Protein AF-0000000067926510 (afdb_homodimer)

pLDDT: mean 96.0, std 5.68, range [56.75, 98.94]

Organism: Mesorhizobium plurifarium (NCBI:txid69974)

Solvent-accessible surface area (backbone atoms only — not comparable to full-atom values): 8383 Å² total; per-residue (Å²): 130,96,51,60,61,85,77,73,41,58,73,35,24,32,28,34,57,55,59,90,86,40,90,57,39,64,45,55,38,34,30,64,30,74,46,94,76,20,38,30,34,39,32,76,37,73,93,73,70,43,80,43,65,46,64,40,43,32,66,56,53,60,74,42,46,94,29,55,42,80,46,85,118,1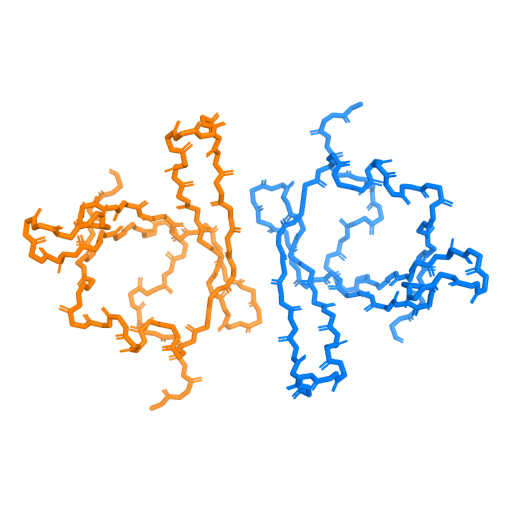30,97,52,59,61,87,76,73,42,60,74,36,22,33,27,33,57,54,59,91,87,40,89,56,40,63,46,54,38,33,30,65,31,74,44,94,74,19,39,31,34,37,32,75,37,71,94,74,70,43,80,42,64,46,61,41,45,32,66,55,55,60,73,42,45,92,28,56,41,79,46,83,119

Structure (mmCIF, N/CA/C/O backbone):
data_AF-0000000067926510-model_v1
#
loop_
_entity.id
_entity.type
_entity.pdbx_description
1 polymer 'Uncharacterized protein'
#
loop_
_atom_site.group_PDB
_atom_site.id
_atom_site.type_symbol
_atom_site.label_atom_id
_atom_site.label_alt_id
_atom_site.label_comp_id
_atom_site.label_asym_id
_atom_site.label_entity_id
_atom_site.label_seq_id
_atom_site.pdbx_PDB_ins_code
_atom_site.Cartn_x
_atom_site.Cartn_y
_atom_site.Cartn_z
_atom_site.occupancy
_atom_site.B_iso_or_equiv
_atom_site.auth_seq_id
_atom_site.auth_comp_id
_atom_site.auth_asym_id
_atom_site.auth_atom_id
_atom_site.pdbx_PDB_model_num
ATOM 1 N N . MET A 1 1 ? 20.016 9.93 5.926 1 56.75 1 MET A N 1
ATOM 2 C CA . MET A 1 1 ? 19.781 8.562 6.383 1 56.75 1 MET A CA 1
ATOM 3 C C . MET A 1 1 ? 18.609 7.93 5.648 1 56.75 1 MET A C 1
ATOM 5 O O . MET A 1 1 ? 17.656 8.617 5.281 1 56.75 1 MET A O 1
ATOM 9 N N . ARG A 1 2 ? 18.672 6.695 5.133 1 88.56 2 ARG A N 1
ATOM 10 C CA . ARG A 1 2 ? 17.734 5.93 4.328 1 88.56 2 ARG A CA 1
ATOM 11 C C . ARG A 1 2 ? 16.766 5.145 5.211 1 88.56 2 ARG A C 1
ATOM 13 O O . ARG A 1 2 ? 16.594 3.938 5.031 1 88.56 2 ARG A O 1
ATOM 20 N N . THR A 1 3 ? 16.359 5.754 6.324 1 94.88 3 THR A N 1
ATOM 21 C CA . THR A 1 3 ? 15.438 5.168 7.285 1 94.88 3 THR A CA 1
ATOM 22 C C . THR A 1 3 ? 14.219 6.066 7.48 1 94.88 3 THR A C 1
ATOM 24 O O . THR A 1 3 ? 14.281 7.266 7.199 1 94.88 3 THR A O 1
ATOM 27 N N . LEU A 1 4 ? 13.188 5.48 7.984 1 98.12 4 LEU A N 1
ATOM 28 C CA . LEU A 1 4 ? 12 6.262 8.328 1 98.12 4 LEU A CA 1
ATOM 29 C C . LEU A 1 4 ? 12.305 7.258 9.438 1 98.12 4 LEU A C 1
ATOM 31 O O . LEU A 1 4 ? 13.055 6.945 10.367 1 98.12 4 LEU A O 1
ATOM 35 N N . PRO A 1 5 ? 11.719 8.484 9.391 1 97.56 5 PRO A N 1
ATOM 36 C CA . PRO A 1 5 ? 11.844 9.375 10.547 1 97.56 5 PRO A CA 1
ATOM 37 C C . PRO A 1 5 ? 11.352 8.734 11.844 1 97.56 5 PRO A C 1
ATOM 39 O O . PRO A 1 5 ? 10.453 7.887 11.812 1 97.56 5 PRO A O 1
ATOM 42 N N . GLU A 1 6 ? 11.781 9.211 12.945 1 96.69 6 GLU A N 1
ATOM 43 C CA . GLU A 1 6 ? 11.516 8.609 14.25 1 96.69 6 GLU A CA 1
ATOM 44 C C . GLU A 1 6 ? 10.031 8.672 14.602 1 96.69 6 GLU A C 1
ATOM 46 O O . GLU A 1 6 ? 9.5 7.758 15.234 1 96.69 6 GLU A O 1
ATOM 51 N N . TRP A 1 7 ? 9.391 9.656 14.211 1 97.44 7 TRP A N 1
ATOM 52 C CA . TRP A 1 7 ? 7.992 9.875 14.586 1 97.44 7 TRP A CA 1
ATOM 53 C C . TRP A 1 7 ? 7.07 8.945 13.789 1 97.44 7 TRP A C 1
ATOM 55 O O . TRP A 1 7 ? 5.891 8.805 14.125 1 97.44 7 TRP A O 1
ATOM 65 N N . VAL A 1 8 ? 7.57 8.383 12.719 1 98.44 8 VAL A N 1
ATOM 66 C CA . VAL A 1 8 ? 6.773 7.477 11.898 1 98.44 8 VAL A CA 1
ATOM 67 C C . VAL A 1 8 ? 6.641 6.125 12.602 1 98.44 8 VAL A C 1
ATOM 69 O O . VAL A 1 8 ? 7.492 5.25 12.438 1 98.44 8 VAL A O 1
ATOM 72 N N . LYS A 1 9 ? 5.48 5.953 13.289 1 97.75 9 LYS A N 1
ATOM 73 C CA . LYS A 1 9 ? 5.168 4.746 14.047 1 97.75 9 LYS A CA 1
ATOM 74 C C . LYS A 1 9 ? 3.668 4.473 14.055 1 97.75 9 LYS A C 1
ATOM 76 O O . LYS A 1 9 ? 2.861 5.406 14 1 97.75 9 LYS A O 1
ATOM 81 N N . PRO A 1 10 ? 3.32 3.17 14.031 1 98.06 10 PRO A N 1
ATOM 82 C CA . PRO A 1 10 ? 1.889 2.863 14.094 1 98.06 10 PRO A CA 1
ATOM 83 C C . PRO A 1 10 ? 1.165 3.648 15.188 1 98.06 10 PRO A C 1
ATOM 85 O O . PRO A 1 10 ? 1.671 3.768 16.312 1 98.06 10 PRO A O 1
ATOM 88 N N . GLY A 1 11 ? 0.024 4.156 14.906 1 97.88 11 GLY A N 1
ATOM 89 C CA . GLY A 1 11 ? -0.769 4.918 15.859 1 97.88 11 GLY A CA 1
ATOM 90 C C . GLY A 1 11 ? -0.62 6.418 15.695 1 97.88 11 GLY A C 1
ATOM 91 O O . GLY A 1 11 ? -1.417 7.188 16.234 1 97.88 11 GLY A O 1
ATOM 92 N N . THR A 1 12 ? 0.419 6.832 14.953 1 98.38 12 THR A N 1
ATOM 93 C CA . THR A 1 12 ? 0.651 8.25 14.703 1 98.38 12 THR A CA 1
ATOM 94 C C . THR A 1 12 ? -0.222 8.75 13.555 1 98.38 12 THR A C 1
ATOM 96 O O . THR A 1 12 ? -0.511 8.008 12.617 1 98.38 12 THR A O 1
ATOM 99 N N . ALA A 1 13 ? -0.677 9.969 13.664 1 98.75 13 ALA A N 1
ATOM 100 C CA . ALA A 1 13 ? -1.356 10.648 12.57 1 98.75 13 ALA A CA 1
ATOM 101 C C . ALA A 1 13 ? -0.6 11.906 12.148 1 98.75 13 ALA A C 1
ATOM 103 O O . ALA A 1 13 ? 0.124 12.5 12.953 1 98.75 13 ALA A O 1
ATOM 104 N N . PHE A 1 14 ? -0.725 12.273 10.938 1 98.69 14 PHE A N 1
ATOM 105 C CA . PHE A 1 14 ? -0.15 13.516 10.438 1 98.69 14 PHE A CA 1
ATOM 106 C C . PHE A 1 14 ? -1.047 14.141 9.383 1 98.69 14 PHE A C 1
ATOM 108 O O . PHE A 1 14 ? -1.939 13.484 8.844 1 98.69 14 PHE A O 1
ATOM 115 N N . ILE A 1 15 ? -0.864 15.438 9.125 1 98.31 15 ILE A N 1
ATOM 116 C CA . ILE A 1 15 ? -1.57 16.156 8.07 1 98.31 15 ILE A CA 1
ATOM 117 C C . ILE A 1 15 ? -0.564 16.828 7.145 1 98.31 15 ILE A C 1
ATOM 119 O O . ILE A 1 15 ? 0.574 17.094 7.543 1 98.31 15 ILE A O 1
ATOM 123 N N . TYR A 1 16 ? -1.026 17.062 5.926 1 97.44 16 TYR A N 1
ATOM 124 C CA . TYR A 1 16 ? -0.304 17.953 5.035 1 97.44 16 TYR A CA 1
ATOM 125 C C . TYR A 1 16 ? -0.656 19.406 5.324 1 97.44 16 TYR A C 1
ATOM 127 O O . TYR A 1 16 ? -1.833 19.766 5.445 1 97.44 16 TYR A O 1
ATOM 135 N N . GLN A 1 17 ? 0.398 20.141 5.438 1 97.06 17 GLN A N 1
ATOM 136 C CA . GLN A 1 17 ? 0.239 21.594 5.527 1 97.06 17 GLN A CA 1
ATOM 137 C C . GLN A 1 17 ? 0.776 22.281 4.277 1 97.06 17 GLN A C 1
ATOM 139 O O . GLN A 1 17 ? 1.979 22.516 4.164 1 97.06 17 GLN A O 1
ATOM 144 N N . PHE A 1 18 ? -0.074 22.484 3.369 1 95.31 18 PHE A N 1
ATOM 145 C CA . PHE A 1 18 ? 0.195 23.234 2.15 1 95.31 18 PHE A CA 1
ATOM 146 C C . PHE A 1 18 ? -0.504 24.594 2.186 1 95.31 18 PHE A C 1
ATOM 148 O O . PHE A 1 18 ? -1.116 24.953 3.193 1 95.31 18 PHE A O 1
ATOM 155 N N . GLY A 1 19 ? -0.184 25.438 1.175 1 92.44 19 GLY A N 1
ATOM 156 C CA . GLY A 1 19 ? -0.937 26.672 1.061 1 92.44 19 GLY A CA 1
ATOM 157 C C . GLY A 1 19 ? -2.432 26.453 0.916 1 92.44 19 GLY A C 1
ATOM 158 O O . GLY A 1 19 ? -2.867 25.375 0.481 1 92.44 19 GLY A O 1
ATOM 159 N N . PRO A 1 20 ? -3.232 27.344 1.257 1 89.94 20 PRO A N 1
ATOM 160 C CA . PRO A 1 20 ? -4.688 27.188 1.284 1 89.94 20 PRO A CA 1
ATOM 161 C C . PRO A 1 20 ? -5.266 26.828 -0.082 1 89.94 20 PRO A C 1
ATOM 163 O O . PRO A 1 20 ? -6.332 26.203 -0.162 1 89.94 20 PRO A O 1
ATOM 166 N N . ASP A 1 21 ? -4.531 27.078 -1.112 1 93.25 21 ASP A N 1
ATOM 167 C CA . ASP A 1 21 ? -5.055 26.859 -2.457 1 93.25 21 ASP A CA 1
ATOM 168 C C . ASP A 1 21 ? -4.715 25.453 -2.945 1 93.25 21 ASP A C 1
ATOM 170 O O . ASP A 1 21 ? -5.168 25.031 -4.016 1 93.25 21 ASP A O 1
ATOM 174 N N . ASN A 1 22 ? -3.98 24.766 -2.139 1 93.12 22 ASN A N 1
ATOM 175 C CA . ASN A 1 22 ? -3.625 23.391 -2.498 1 93.12 22 ASN A CA 1
ATOM 176 C C . ASN A 1 22 ? -4.684 22.391 -2.031 1 93.12 22 ASN A C 1
ATOM 178 O O . ASN A 1 22 ? -5.012 22.344 -0.845 1 93.12 22 ASN A O 1
ATOM 182 N N . HIS A 1 23 ? -5.129 21.547 -2.912 1 91.69 23 HIS A N 1
ATOM 183 C CA . HIS A 1 23 ? -6.223 20.625 -2.652 1 91.69 23 HIS A CA 1
ATOM 184 C C . HIS A 1 23 ? -5.82 19.562 -1.627 1 91.69 23 HIS A C 1
ATOM 186 O O . HIS A 1 23 ? -6.68 18.906 -1.039 1 91.69 23 HIS A O 1
ATOM 192 N N . ASN A 1 24 ? -4.57 19.469 -1.401 1 91.44 24 ASN A N 1
ATOM 193 C CA . ASN A 1 24 ? -4.094 18.469 -0.463 1 91.44 24 ASN A CA 1
ATOM 194 C C . ASN A 1 24 ? -3.936 19.031 0.943 1 91.44 24 ASN A C 1
ATOM 196 O O . ASN A 1 24 ? -3.631 18.297 1.885 1 91.44 24 ASN A O 1
ATOM 200 N N . ASN A 1 25 ? -4.133 20.281 1.007 1 95.06 25 ASN A N 1
ATOM 201 C CA . ASN A 1 25 ? -3.977 20.906 2.316 1 95.06 25 ASN A CA 1
ATOM 202 C C . ASN A 1 25 ? -4.973 20.344 3.326 1 95.06 25 ASN A C 1
ATOM 204 O O . ASN A 1 25 ? -6.168 20.25 3.035 1 95.06 25 ASN A O 1
ATOM 208 N N . GLY A 1 26 ? -4.375 19.969 4.457 1 94.75 26 GLY A N 1
ATOM 209 C CA . GLY A 1 26 ? -5.227 19.5 5.535 1 94.75 26 GLY A CA 1
ATOM 210 C C . GLY A 1 26 ? -5.539 18.016 5.449 1 94.75 26 GLY A C 1
ATOM 211 O O . GLY A 1 26 ? -6.16 17.453 6.352 1 94.75 26 GLY A O 1
ATOM 212 N N . ARG A 1 27 ? -5.18 17.375 4.367 1 95.5 27 ARG A N 1
ATOM 213 C CA . ARG A 1 27 ? -5.363 15.93 4.273 1 95.5 27 ARG A CA 1
ATOM 214 C C . ARG A 1 27 ? -4.688 15.219 5.441 1 95.5 27 ARG A C 1
ATOM 216 O O . ARG A 1 27 ? -3.537 15.508 5.773 1 95.5 27 ARG A O 1
ATOM 223 N N . LYS A 1 28 ? -5.461 14.305 6.043 1 97.88 28 LYS A N 1
ATOM 224 C CA . LYS A 1 28 ? -4.977 13.609 7.234 1 97.88 28 LYS A CA 1
ATOM 225 C C . LYS A 1 28 ? -4.652 12.156 6.93 1 97.88 28 LYS A C 1
ATOM 227 O O . LYS A 1 28 ? -5.406 11.477 6.227 1 97.88 28 LYS A O 1
ATOM 232 N N . PHE A 1 29 ? -3.609 11.734 7.473 1 98.38 29 PHE A N 1
ATOM 233 C CA . PHE A 1 29 ? -3.096 10.375 7.289 1 98.38 29 PHE A CA 1
ATOM 234 C C . PHE A 1 29 ? -2.854 9.703 8.633 1 98.38 29 PHE A C 1
ATOM 236 O O . PHE A 1 29 ? -2.547 10.375 9.625 1 98.38 29 PHE A O 1
ATOM 243 N N . HIS A 1 30 ? -3.035 8.406 8.695 1 98.75 30 HIS A N 1
ATOM 244 C CA . HIS A 1 30 ? -2.777 7.586 9.875 1 98.75 30 HIS A CA 1
ATOM 245 C C . HIS A 1 30 ? -1.77 6.48 9.578 1 98.75 30 HIS A C 1
ATOM 247 O O . HIS A 1 30 ? -1.963 5.699 8.641 1 98.75 30 HIS A O 1
ATOM 253 N N . ILE A 1 31 ? -0.727 6.449 10.297 1 98.81 31 ILE A N 1
ATOM 254 C CA . ILE A 1 31 ? 0.2 5.328 10.188 1 98.81 31 ILE A CA 1
ATOM 255 C C . ILE A 1 31 ? -0.384 4.105 10.883 1 98.81 31 ILE A C 1
ATOM 257 O O . ILE A 1 31 ? -0.627 4.129 12.094 1 98.81 31 ILE A O 1
ATOM 261 N N . ARG A 1 32 ? -0.584 3.027 10.102 1 98.81 32 ARG A N 1
ATOM 262 C CA . ARG A 1 32 ? -1.311 1.869 10.609 1 98.81 32 ARG A CA 1
ATOM 263 C C . ARG A 1 32 ? -0.359 0.716 10.914 1 98.81 32 ARG A C 1
ATOM 265 O O . ARG A 1 32 ? -0.692 -0.183 11.688 1 98.81 32 ARG A O 1
ATOM 272 N N . GLY A 1 33 ? 0.864 0.737 10.414 1 98.69 33 GLY A N 1
ATOM 273 C CA . GLY A 1 33 ? 1.849 -0.315 10.609 1 98.69 33 GLY A CA 1
ATOM 274 C C . GLY A 1 33 ? 3.164 -0.038 9.914 1 98.69 33 GLY A C 1
ATOM 275 O O . GLY A 1 33 ? 3.275 0.923 9.148 1 98.69 33 GLY A O 1
ATOM 276 N N . ILE A 1 34 ? 4.234 -0.784 10.234 1 98.75 34 ILE A N 1
ATOM 277 C CA . ILE A 1 34 ? 5.531 -0.782 9.57 1 98.75 34 ILE A CA 1
ATOM 278 C C . ILE A 1 34 ? 5.82 -2.17 9.008 1 98.75 34 ILE A C 1
ATOM 280 O O . ILE A 1 34 ? 5.746 -3.168 9.727 1 98.75 34 ILE A O 1
ATOM 284 N N . VAL A 1 35 ? 6.074 -2.227 7.77 1 98.62 35 VAL A N 1
ATOM 285 C CA . VAL A 1 35 ? 6.453 -3.445 7.062 1 98.62 35 VAL A CA 1
ATOM 286 C C . VAL A 1 35 ? 7.688 -3.184 6.203 1 98.62 35 VAL A C 1
ATOM 288 O O . VAL A 1 35 ? 7.695 -2.266 5.379 1 98.62 35 VAL A O 1
ATOM 291 N N . ASP A 1 36 ? 8.766 -3.959 6.328 1 97.88 36 ASP A N 1
ATOM 292 C CA . ASP A 1 36 ? 10.008 -3.826 5.57 1 97.88 36 ASP A CA 1
ATOM 293 C C . ASP A 1 36 ? 10.523 -2.391 5.617 1 97.88 36 ASP A C 1
ATOM 295 O O . ASP A 1 36 ? 10.875 -1.817 4.586 1 97.88 36 ASP A O 1
ATOM 299 N N . ASP A 1 37 ? 10.414 -1.76 6.801 1 97.62 37 ASP A N 1
ATOM 300 C CA . ASP A 1 37 ? 10.891 -0.398 7.027 1 97.62 37 ASP A CA 1
ATOM 301 C C . ASP A 1 37 ? 10.109 0.603 6.18 1 97.62 37 ASP A C 1
ATOM 303 O O . ASP A 1 37 ? 10.672 1.593 5.703 1 97.62 37 ASP A O 1
ATOM 307 N N . ARG A 1 38 ? 8.945 0.278 5.898 1 98.56 38 ARG A N 1
ATOM 308 C CA . ARG A 1 38 ? 7.996 1.159 5.223 1 98.56 38 ARG A CA 1
ATOM 309 C C . ARG A 1 38 ? 6.738 1.359 6.059 1 98.56 38 ARG A C 1
ATOM 311 O O . ARG A 1 38 ? 6.32 0.458 6.785 1 98.56 38 ARG A O 1
ATOM 318 N N . ALA A 1 39 ? 6.215 2.523 5.945 1 98.88 39 ALA A N 1
ATOM 319 C CA . ALA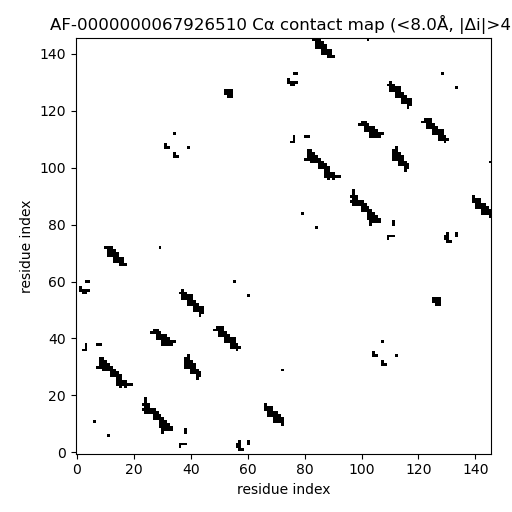 A 1 39 ? 4.98 2.832 6.66 1 98.88 39 ALA A CA 1
ATOM 320 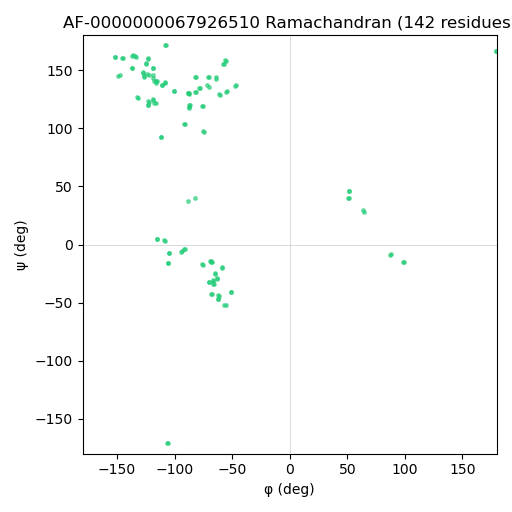C C . ALA A 1 39 ? 3.756 2.455 5.832 1 98.88 39 ALA A C 1
ATOM 322 O O . ALA A 1 39 ? 3.668 2.801 4.652 1 98.88 39 ALA A O 1
ATOM 323 N N . VAL A 1 40 ? 2.855 1.752 6.41 1 98.94 40 VAL A N 1
ATOM 324 C CA . VAL A 1 40 ? 1.51 1.603 5.863 1 98.94 40 VAL A CA 1
ATOM 325 C C . VAL A 1 40 ? 0.622 2.744 6.355 1 98.94 40 VAL A C 1
ATOM 327 O O . VAL A 1 40 ? 0.387 2.881 7.559 1 98.94 40 VAL A O 1
ATOM 330 N N . ILE A 1 41 ? 0.156 3.5 5.426 1 98.81 41 ILE A N 1
ATOM 331 C CA . ILE A 1 41 ? -0.615 4.676 5.816 1 98.81 41 ILE A CA 1
ATOM 332 C C . ILE A 1 41 ? -2.035 4.566 5.266 1 98.81 41 ILE A C 1
ATOM 334 O O . ILE A 1 41 ? -2.248 3.994 4.195 1 98.81 41 ILE A O 1
ATOM 338 N N . ARG A 1 42 ? -3.008 5.043 6.047 1 98.62 42 ARG A N 1
ATOM 339 C CA . ARG A 1 42 ? -4.406 5.105 5.629 1 98.62 42 ARG A CA 1
ATOM 340 C C . ARG A 1 42 ? -4.895 6.547 5.559 1 98.62 42 ARG A C 1
ATOM 342 O O . ARG A 1 42 ? -4.539 7.371 6.402 1 98.62 42 ARG A O 1
ATOM 349 N N . GLU A 1 43 ? -5.621 6.852 4.609 1 98.12 43 GLU A N 1
ATOM 350 C CA . GLU A 1 43 ? -6.309 8.133 4.465 1 98.12 43 GLU A CA 1
ATOM 351 C C . GLU A 1 43 ? -7.738 7.938 3.975 1 98.12 43 GLU A C 1
ATOM 353 O O . GLU A 1 43 ? -8.047 6.934 3.33 1 98.12 43 GLU A O 1
ATOM 358 N N . TRP A 1 44 ? -8.602 8.852 4.324 1 97.62 44 TRP A N 1
ATOM 359 C CA . TRP A 1 44 ? -9.984 8.812 3.859 1 97.62 44 TRP A CA 1
ATOM 360 C C . TRP A 1 44 ? -10.125 9.516 2.512 1 97.62 44 TRP A C 1
ATOM 362 O O . TRP A 1 44 ? -9.781 10.688 2.379 1 97.62 44 TRP A O 1
ATOM 372 N N . TRP A 1 45 ? -10.578 8.719 1.52 1 96.19 45 TRP A N 1
ATOM 373 C CA . TRP A 1 45 ? -10.938 9.305 0.233 1 96.19 45 TRP A CA 1
ATOM 374 C C . TRP A 1 45 ? -12.422 9.672 0.195 1 96.19 45 TRP A C 1
ATOM 376 O O . TRP A 1 45 ? -13.266 8.82 -0.085 1 96.19 45 TRP A O 1
ATOM 386 N N . ARG A 1 46 ? -12.617 10.945 0.337 1 93 46 ARG A N 1
ATOM 387 C CA . ARG A 1 46 ? -13.984 11.445 0.456 1 93 46 ARG A CA 1
ATOM 388 C C . ARG A 1 46 ? -14.789 11.141 -0.803 1 93 46 ARG A C 1
ATOM 390 O O . ARG A 1 46 ? -15.914 10.641 -0.721 1 93 46 ARG A O 1
ATOM 397 N N . HIS A 1 47 ? -14.234 11.414 -1.912 1 93.56 47 HIS A N 1
ATOM 398 C CA . HIS A 1 47 ? -14.945 11.266 -3.178 1 93.56 47 HIS A CA 1
ATOM 399 C C . HIS A 1 47 ? -15.289 9.805 -3.451 1 93.56 47 HIS A C 1
ATOM 401 O O . HIS A 1 47 ? -16.266 9.508 -4.145 1 93.56 47 HIS A O 1
ATOM 407 N N . LYS A 1 48 ? -14.555 8.883 -2.893 1 95.56 48 LYS A N 1
ATOM 408 C CA . LYS A 1 48 ? -14.789 7.457 -3.1 1 95.56 48 LYS A CA 1
ATOM 409 C C . LYS A 1 48 ? -15.445 6.824 -1.875 1 95.56 48 LYS A C 1
ATOM 411 O O . LYS A 1 48 ? -15.805 5.648 -1.899 1 95.56 48 LYS A O 1
ATOM 416 N N . ARG A 1 49 ? -15.531 7.668 -0.813 1 96.12 49 ARG A N 1
ATOM 417 C CA . ARG A 1 49 ? -16.156 7.258 0.44 1 96.12 49 ARG A CA 1
ATOM 418 C C . ARG A 1 49 ? -15.57 5.941 0.939 1 96.12 49 ARG A C 1
ATOM 420 O O . ARG A 1 49 ? -16.312 5.008 1.254 1 96.12 49 ARG A O 1
ATOM 427 N N . ARG A 1 50 ? -14.273 5.859 0.914 1 96 50 ARG A N 1
ATOM 428 C CA . ARG A 1 50 ? -13.586 4.672 1.397 1 96 50 ARG A CA 1
ATOM 429 C C . ARG A 1 50 ? -12.195 5.023 1.921 1 96 50 ARG A C 1
ATOM 431 O O . ARG A 1 50 ? -11.625 6.055 1.552 1 96 50 ARG A O 1
ATOM 438 N N . TRP A 1 51 ? -11.656 4.137 2.699 1 97 51 TRP A N 1
ATOM 439 C CA . TRP A 1 51 ? -10.266 4.23 3.145 1 97 51 TRP A CA 1
ATOM 440 C C . TRP A 1 51 ? -9.312 3.773 2.047 1 97 51 TRP A C 1
ATOM 442 O O . TRP A 1 51 ? -9.57 2.783 1.361 1 97 51 TRP A O 1
ATOM 452 N N . ASN A 1 52 ? -8.305 4.574 1.906 1 97.88 52 ASN A N 1
ATOM 453 C CA . ASN A 1 52 ? -7.195 4.207 1.035 1 97.88 52 ASN A CA 1
ATOM 454 C C . ASN A 1 52 ? -5.93 3.912 1.835 1 97.88 52 ASN A C 1
ATOM 456 O O . ASN A 1 52 ? -5.609 4.629 2.783 1 97.88 52 ASN A O 1
ATOM 460 N N . TYR A 1 53 ? -5.281 2.84 1.386 1 98.69 53 TYR A N 1
ATOM 461 C CA . TYR A 1 53 ? -4.023 2.453 2.014 1 98.69 53 TYR A CA 1
ATOM 462 C C . TYR A 1 53 ? -2.865 2.562 1.028 1 98.69 53 TYR A C 1
ATOM 464 O O . TYR A 1 53 ? -2.998 2.188 -0.139 1 98.69 53 TYR A O 1
ATOM 472 N N . THR A 1 54 ? -1.736 3.018 1.458 1 98.56 54 THR A N 1
ATOM 473 C CA . THR A 1 54 ? -0.492 3.039 0.697 1 98.56 54 THR A CA 1
ATOM 474 C C . THR A 1 54 ? 0.681 2.594 1.566 1 98.56 54 THR A C 1
ATOM 476 O O . THR A 1 54 ? 0.545 2.469 2.785 1 98.56 54 THR A O 1
ATOM 479 N N . VAL A 1 55 ? 1.708 2.264 0.948 1 98.88 55 VAL A N 1
ATOM 480 C CA . VAL A 1 55 ? 2.959 1.908 1.607 1 98.88 55 VAL A CA 1
ATOM 481 C C . VAL A 1 55 ? 4.055 2.891 1.201 1 98.88 55 VAL A C 1
ATOM 483 O O . VAL A 1 55 ? 4.359 3.033 0.014 1 98.88 55 VAL A O 1
ATOM 486 N N . GLU A 1 56 ? 4.613 3.533 2.178 1 98.62 56 GLU A N 1
ATOM 487 C CA . GLU A 1 56 ? 5.555 4.609 1.872 1 98.62 56 GLU A CA 1
ATOM 488 C C . GLU A 1 56 ? 6.883 4.398 2.59 1 98.62 56 GLU A C 1
ATOM 490 O O . GLU A 1 56 ? 6.914 3.918 3.725 1 98.62 56 GLU A O 1
ATOM 495 N N . ASP A 1 57 ? 7.898 4.805 1.888 1 98.06 57 ASP A N 1
ATOM 496 C CA . ASP A 1 57 ? 9.234 4.645 2.457 1 98.06 57 ASP A CA 1
ATOM 497 C C . ASP A 1 57 ? 9.797 5.984 2.914 1 98.06 57 ASP A C 1
ATOM 499 O O . ASP A 1 57 ? 9.086 6.992 2.938 1 98.06 57 ASP A O 1
ATOM 503 N N . TRP A 1 58 ? 11.07 5.934 3.254 1 97.81 58 TRP A N 1
ATOM 504 C CA . TRP A 1 58 ? 11.719 7.109 3.824 1 97.81 58 TRP A CA 1
ATOM 505 C C . TRP A 1 58 ? 11.805 8.234 2.799 1 97.81 58 TRP A C 1
ATOM 507 O O . TRP A 1 58 ? 11.789 9.414 3.158 1 97.81 58 TRP A O 1
ATOM 517 N N . ILE A 1 59 ? 11.922 7.93 1.524 1 97.94 59 ILE A N 1
ATOM 518 C CA . ILE A 1 59 ? 12.008 8.938 0.477 1 97.94 59 ILE A CA 1
ATOM 519 C C . ILE A 1 59 ? 10.742 9.781 0.468 1 97.94 59 ILE A C 1
ATOM 521 O O . ILE A 1 59 ? 10.805 11.016 0.367 1 97.94 59 ILE A O 1
ATOM 525 N N . TYR A 1 60 ? 9.664 9.086 0.572 1 97.94 60 TYR A N 1
ATOM 526 C CA . TYR A 1 60 ? 8.367 9.758 0.632 1 97.94 60 TYR A CA 1
ATOM 527 C C . TYR A 1 60 ? 8.336 10.773 1.771 1 97.94 60 TYR A C 1
ATOM 529 O O . TYR A 1 60 ? 8 11.938 1.563 1 97.94 60 TYR A O 1
ATOM 537 N N . PHE A 1 61 ? 8.672 10.414 2.982 1 98.38 61 PHE A N 1
ATOM 538 C CA . PHE A 1 61 ? 8.562 11.273 4.156 1 98.38 61 PHE A CA 1
ATOM 539 C C . PHE A 1 61 ? 9.594 12.398 4.094 1 98.38 61 PHE A C 1
ATOM 541 O O . PHE A 1 61 ? 9.328 13.516 4.539 1 98.38 61 PHE A O 1
ATOM 548 N N . ASN A 1 62 ? 10.727 12.078 3.484 1 97.25 62 ASN A N 1
ATOM 549 C CA . ASN A 1 62 ? 11.711 13.133 3.293 1 97.25 62 ASN A CA 1
ATOM 550 C C . ASN A 1 62 ? 11.227 14.18 2.291 1 97.25 62 ASN A C 1
ATOM 552 O O . ASN A 1 62 ? 11.406 15.375 2.504 1 97.25 62 ASN A O 1
ATOM 556 N N . ALA A 1 63 ? 10.648 13.727 1.223 1 97.06 63 ALA A N 1
ATOM 557 C CA . ALA A 1 63 ? 10.172 14.625 0.17 1 97.06 63 ALA A CA 1
ATOM 558 C C . ALA A 1 63 ? 9.078 15.555 0.692 1 97.06 63 ALA A C 1
ATOM 560 O O . ALA A 1 63 ? 9 16.719 0.291 1 97.06 63 ALA A O 1
ATOM 561 N N . PHE A 1 64 ? 8.344 15.141 1.637 1 97.06 64 PHE A N 1
ATOM 562 C CA . PHE A 1 64 ? 7.184 15.898 2.072 1 97.06 64 PHE A CA 1
ATOM 563 C C . PHE A 1 64 ? 7.426 16.516 3.443 1 97.06 64 PHE A C 1
ATOM 565 O O . PHE A 1 64 ? 6.535 17.172 4.004 1 97.06 64 PHE A O 1
ATOM 572 N N . ALA A 1 65 ? 8.617 16.328 3.918 1 97 65 ALA A N 1
ATOM 573 C CA . ALA A 1 65 ? 8.961 16.719 5.285 1 97 65 ALA A CA 1
ATOM 574 C C . ALA A 1 65 ? 8.57 18.156 5.566 1 97 65 ALA A C 1
ATOM 576 O O . ALA A 1 65 ? 7.922 18.453 6.578 1 97 65 ALA A O 1
ATOM 577 N N . PRO A 1 66 ? 8.758 19.125 4.648 1 96.75 66 PRO A N 1
ATOM 578 C CA . PRO A 1 66 ? 8.438 20.531 4.941 1 96.75 66 PRO A CA 1
ATOM 579 C C . PRO A 1 66 ? 6.938 20.766 5.082 1 96.75 66 PRO A C 1
ATOM 581 O O . PRO A 1 66 ? 6.527 21.812 5.602 1 96.75 66 PRO A O 1
ATOM 584 N N . HIS A 1 67 ? 6.16 19.781 4.645 1 97.69 67 HIS A N 1
ATOM 585 C CA . HIS A 1 67 ? 4.719 19.984 4.578 1 97.69 67 HIS A CA 1
ATOM 586 C C . HIS A 1 67 ? 3.982 19.062 5.543 1 97.69 67 HIS A C 1
ATOM 588 O O . HIS A 1 67 ? 2.75 19.016 5.539 1 97.69 67 HIS A O 1
ATOM 594 N N . ILE A 1 68 ? 4.668 18.328 6.32 1 97.81 68 ILE A N 1
ATOM 595 C CA . ILE A 1 68 ? 4.047 17.375 7.223 1 97.81 68 ILE A CA 1
ATOM 596 C 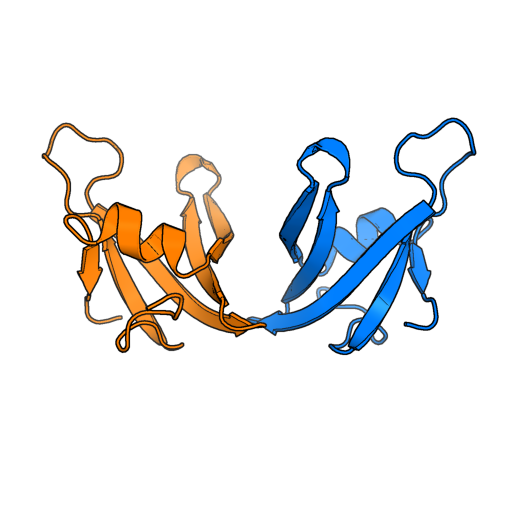C . ILE A 1 68 ? 3.984 17.953 8.633 1 97.81 68 ILE A C 1
ATOM 598 O O . ILE A 1 68 ? 4.977 18.484 9.141 1 97.81 68 ILE A O 1
ATOM 602 N N . LYS A 1 69 ? 2.852 17.859 9.219 1 98.12 69 LYS A N 1
ATOM 603 C CA . LYS A 1 69 ? 2.658 18.156 10.633 1 98.12 69 LYS A CA 1
ATOM 604 C C . LYS A 1 69 ? 2.062 16.953 11.359 1 98.12 69 LYS A C 1
ATOM 606 O O . LYS A 1 69 ? 0.957 16.5 11.039 1 98.12 69 LYS A O 1
ATOM 611 N N . VAL A 1 70 ? 2.77 16.453 12.344 1 97.94 70 VAL A N 1
ATOM 612 C CA . VAL A 1 70 ? 2.264 15.359 13.172 1 97.94 70 VAL A CA 1
ATOM 613 C C . VAL A 1 70 ? 1.147 15.883 14.078 1 97.94 70 VAL A C 1
ATOM 615 O O . VAL A 1 70 ? 1.253 16.969 14.641 1 97.94 70 VAL A O 1
ATOM 618 N N . VAL A 1 71 ? 0.089 15.117 14.195 1 97.5 71 VAL A N 1
ATOM 619 C CA . VAL A 1 71 ? -1.069 15.57 14.953 1 97.5 71 VAL A CA 1
ATOM 620 C C . VAL A 1 71 ? -1.555 14.453 15.875 1 97.5 71 VAL A C 1
ATOM 622 O O . VAL A 1 71 ? -1.141 13.305 15.734 1 97.5 71 VAL A O 1
ATOM 625 N N . ARG A 1 72 ? -2.348 14.828 16.859 1 88.5 72 ARG A N 1
ATOM 626 C CA . ARG A 1 72 ? -3.01 13.844 17.719 1 88.5 72 ARG A CA 1
ATOM 627 C C . ARG A 1 72 ? -4.113 13.109 16.953 1 88.5 72 ARG A C 1
ATOM 629 O O . ARG A 1 72 ? -4.742 13.68 16.062 1 88.5 72 ARG A O 1
ATOM 636 N N . ARG A 1 73 ? -4.312 11.766 17.25 1 76.88 73 ARG A N 1
ATOM 637 C CA . ARG A 1 73 ? -5.312 10.953 16.562 1 76.88 73 ARG A CA 1
ATOM 638 C C . ARG A 1 73 ? -6.723 11.414 16.922 1 76.88 73 ARG A C 1
ATOM 640 O O . ARG A 1 73 ? -6.961 11.914 18.016 1 76.88 73 ARG A O 1
ATOM 647 N N . MET B 1 1 ? -17.125 -14.867 3.879 1 56.97 1 MET B N 1
ATOM 648 C CA . MET B 1 1 ? -16.5 -14.203 5.023 1 56.97 1 MET B CA 1
ATOM 649 C C . MET B 1 1 ? -15.602 -13.062 4.566 1 56.97 1 MET B C 1
ATOM 651 O O . MET B 1 1 ? -14.992 -13.133 3.496 1 56.97 1 MET B O 1
ATOM 655 N N . ARG B 1 2 ? -15.672 -11.828 5.125 1 88.06 2 ARG B N 1
ATOM 656 C CA . ARG B 1 2 ? -14.961 -10.586 4.832 1 88.06 2 ARG B CA 1
ATOM 657 C C . ARG B 1 2 ? -13.594 -10.562 5.5 1 88.06 2 ARG B C 1
ATOM 659 O O . ARG B 1 2 ? -13.266 -9.617 6.223 1 88.06 2 ARG B O 1
ATOM 666 N N . THR B 1 3 ? -12.914 -11.703 5.488 1 95 3 THR B N 1
ATOM 667 C CA . THR B 1 3 ? -11.586 -11.867 6.066 1 95 3 THR B CA 1
ATOM 668 C C . THR B 1 3 ? -10.594 -12.367 5.016 1 95 3 THR B C 1
ATOM 670 O O . THR B 1 3 ? -11 -12.938 3.996 1 95 3 THR B O 1
ATOM 673 N N . LEU B 1 4 ? -9.336 -12.156 5.301 1 98.12 4 LEU B N 1
ATOM 674 C CA . LEU B 1 4 ? -8.297 -12.688 4.43 1 98.12 4 LEU B CA 1
ATOM 675 C C . LEU B 1 4 ? -8.32 -14.219 4.422 1 98.12 4 LEU B C 1
ATOM 677 O O . LEU B 1 4 ? -8.555 -14.844 5.457 1 98.12 4 LEU B O 1
ATOM 681 N N . PRO B 1 5 ? -8.031 -14.852 3.262 1 97.56 5 PRO B N 1
ATOM 682 C CA . PRO B 1 5 ? -7.848 -16.312 3.273 1 97.56 5 PRO B CA 1
ATOM 683 C C . PRO B 1 5 ? -6.77 -16.75 4.254 1 97.56 5 PRO B C 1
ATOM 685 O O . PRO B 1 5 ? -5.816 -16.016 4.516 1 97.56 5 PRO B O 1
ATOM 688 N N . GLU B 1 6 ? -6.797 -17.969 4.656 1 96.81 6 GLU B N 1
ATOM 689 C CA . GLU B 1 6 ? -5.926 -18.5 5.703 1 96.81 6 GLU B CA 1
ATOM 690 C C . GLU B 1 6 ? -4.469 -18.516 5.254 1 96.81 6 GLU B C 1
ATOM 692 O O . GLU B 1 6 ? -3.562 -18.281 6.059 1 96.81 6 GLU B O 1
ATOM 697 N N . TRP B 1 7 ? -4.246 -18.734 4.062 1 97.38 7 TRP B N 1
ATOM 698 C CA . TRP B 1 7 ? -2.891 -18.875 3.543 1 97.38 7 TRP B CA 1
ATOM 699 C C . TRP B 1 7 ? -2.203 -17.516 3.43 1 97.38 7 TRP B C 1
ATOM 701 O O . TRP B 1 7 ? -0.988 -17.453 3.238 1 97.38 7 TRP B O 1
ATOM 711 N N . VAL B 1 8 ? -2.982 -16.453 3.451 1 98.38 8 VAL B N 1
ATOM 712 C CA . VAL B 1 8 ? -2.418 -15.109 3.363 1 98.38 8 VAL B CA 1
ATOM 713 C C . VAL B 1 8 ? -1.762 -14.734 4.691 1 98.38 8 VAL B C 1
ATOM 715 O O . VAL B 1 8 ? -2.416 -14.188 5.582 1 98.38 8 VAL B O 1
ATOM 718 N N . LYS B 1 9 ? -0.408 -14.93 4.742 1 97.62 9 LYS B N 1
ATOM 719 C CA . LYS B 1 9 ? 0.405 -14.656 5.922 1 97.62 9 LYS B CA 1
ATOM 720 C C . LYS B 1 9 ? 1.806 -14.195 5.531 1 97.62 9 LYS B C 1
ATOM 722 O O . LYS B 1 9 ? 2.332 -14.602 4.496 1 97.62 9 LYS B O 1
ATOM 727 N N . PRO B 1 10 ? 2.352 -13.289 6.348 1 98.06 10 PRO B N 1
ATOM 728 C CA . PRO B 1 10 ? 3.719 -12.867 6.043 1 98.06 10 PRO B CA 1
ATOM 729 C C . PRO B 1 10 ? 4.656 -14.039 5.766 1 98.06 10 PRO B C 1
ATOM 731 O O . PRO B 1 10 ? 4.625 -15.039 6.484 1 98.06 10 PRO B O 1
ATOM 734 N N . GLY B 1 11 ? 5.453 -13.945 4.785 1 97.88 11 GLY B N 1
ATOM 735 C CA . GLY B 1 11 ? 6.398 -14.984 4.418 1 97.88 11 GLY B CA 1
ATOM 736 C C . GLY B 1 11 ? 5.914 -15.859 3.275 1 97.88 11 GLY B C 1
ATOM 737 O O . GLY B 1 11 ? 6.699 -16.594 2.676 1 97.88 11 GLY B O 1
ATOM 738 N N . THR B 1 12 ? 4.609 -15.766 2.992 1 98.38 12 THR B N 1
ATOM 739 C CA . THR B 1 12 ? 4.035 -16.531 1.895 1 98.38 12 THR B CA 1
ATOM 740 C C . THR B 1 12 ? 4.273 -15.836 0.561 1 98.38 12 THR B C 1
ATOM 742 O O . THR B 1 12 ? 4.312 -14.602 0.5 1 98.38 12 THR B O 1
ATOM 745 N N . ALA B 1 13 ? 4.504 -16.609 -0.469 1 98.75 13 ALA B N 1
ATOM 746 C CA . ALA B 1 13 ? 4.547 -16.094 -1.836 1 98.75 13 ALA B CA 1
ATOM 747 C C . ALA B 1 13 ? 3.467 -16.734 -2.699 1 98.75 13 ALA B C 1
ATOM 749 O O . ALA B 1 13 ? 3.025 -17.859 -2.418 1 98.75 13 ALA B O 1
ATOM 750 N N . PHE B 1 14 ? 3.033 -16.031 -3.682 1 98.69 14 PHE B N 1
ATOM 751 C CA . PHE B 1 14 ? 2.08 -16.578 -4.641 1 98.69 14 PHE B CA 1
ATOM 752 C C . PHE B 1 14 ? 2.338 -16.016 -6.035 1 98.69 14 PHE B C 1
ATOM 754 O O . PHE B 1 14 ? 3.047 -15.023 -6.188 1 98.69 14 PHE B O 1
ATOM 761 N N . ILE B 1 15 ? 1.824 -16.719 -7.047 1 98.31 15 ILE B N 1
ATOM 762 C CA . ILE B 1 15 ? 1.896 -16.25 -8.43 1 98.31 15 ILE B CA 1
ATOM 763 C C . ILE B 1 15 ? 0.494 -16.203 -9.03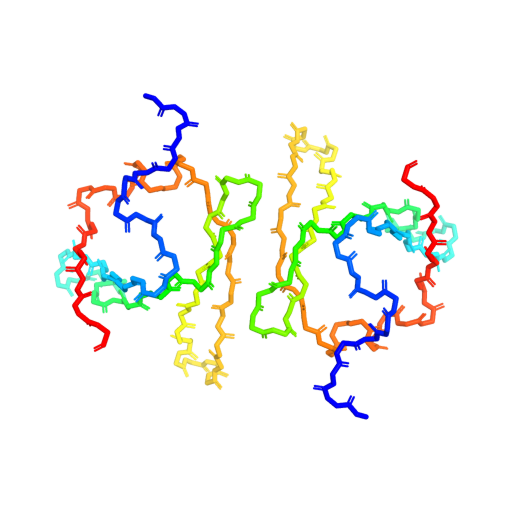1 1 98.31 15 ILE B C 1
ATOM 765 O O . ILE B 1 15 ? -0.416 -16.891 -8.562 1 98.31 15 ILE B O 1
ATOM 769 N N . TYR B 1 16 ? 0.362 -15.344 -10.031 1 97.38 16 TYR B N 1
ATOM 770 C CA . TYR B 1 16 ? -0.81 -15.422 -10.898 1 97.38 16 TYR B CA 1
ATOM 771 C C . TYR B 1 16 ? -0.64 -16.5 -11.953 1 97.38 16 TYR B C 1
ATOM 773 O O . TYR B 1 16 ? 0.401 -16.578 -12.609 1 97.38 16 TYR B O 1
ATOM 781 N N . GLN B 1 17 ? -1.674 -17.266 -12.016 1 97.12 17 GLN B N 1
ATOM 782 C CA . GLN B 1 17 ? -1.76 -18.234 -13.094 1 97.12 17 GLN B CA 1
ATOM 783 C C . GLN B 1 17 ? -2.873 -17.875 -14.078 1 97.12 17 GLN B C 1
ATOM 785 O O . GLN B 1 17 ? -4.043 -18.188 -13.836 1 97.12 17 GLN B O 1
ATOM 790 N N . PHE B 1 18 ? -2.514 -17.172 -15.062 1 95.5 18 PHE B N 1
ATOM 791 C CA . PHE B 1 18 ? -3.391 -16.812 -16.172 1 95.5 18 PHE B CA 1
ATOM 792 C C . PHE B 1 18 ? -3 -17.578 -17.438 1 95.5 18 PHE B C 1
ATOM 794 O O . PHE B 1 18 ? -2.117 -18.438 -17.406 1 95.5 18 PHE B O 1
ATOM 801 N N . GLY B 1 19 ? -3.857 -17.453 -18.469 1 92.5 19 GLY B N 1
ATOM 802 C CA . GLY B 1 19 ? -3.461 -18.016 -19.75 1 92.5 19 GLY B CA 1
ATOM 803 C C . GLY B 1 19 ? -2.146 -17.453 -20.266 1 92.5 19 GLY B C 1
ATOM 804 O O . GLY B 1 19 ? -1.742 -16.359 -19.891 1 92.5 19 GLY B O 1
ATOM 805 N N . PRO B 1 20 ? -1.46 -18.125 -21.062 1 90.31 20 PRO B N 1
ATOM 806 C CA . PRO B 1 20 ? -0.116 -17.75 -21.516 1 90.31 20 PRO B CA 1
ATOM 807 C C . PRO B 1 20 ? -0.086 -16.391 -22.219 1 90.31 20 PRO B C 1
ATOM 809 O O . PRO B 1 20 ? 0.948 -15.727 -22.219 1 90.31 20 PRO B O 1
ATOM 812 N N . ASP B 1 21 ? -1.195 -15.945 -22.688 1 93.44 21 ASP B N 1
ATOM 813 C CA . ASP B 1 21 ? -1.234 -14.703 -23.453 1 93.44 21 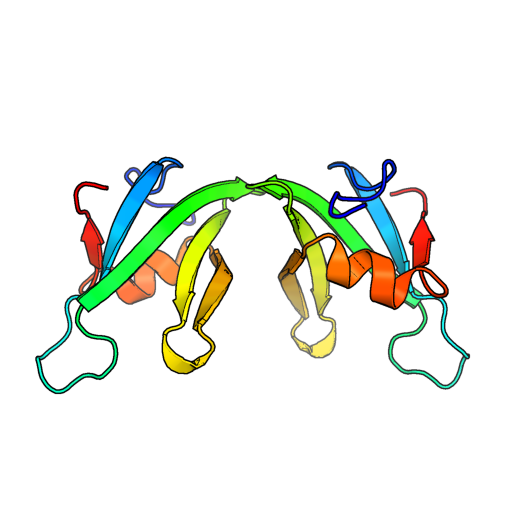ASP B CA 1
ATOM 814 C C . ASP B 1 21 ? -1.482 -13.5 -22.547 1 93.44 21 ASP B C 1
ATOM 816 O O . ASP B 1 21 ? -1.441 -12.359 -23 1 93.44 21 ASP B O 1
ATOM 820 N N . ASN B 1 22 ? -1.689 -13.797 -21.297 1 93.56 22 ASN B N 1
ATOM 821 C CA . ASN B 1 22 ? -1.907 -12.711 -20.344 1 93.56 22 ASN B CA 1
ATOM 822 C C . ASN B 1 22 ? -0.589 -12.188 -19.781 1 93.56 22 ASN B C 1
ATOM 824 O O . ASN B 1 22 ? 0.205 -12.953 -19.234 1 93.56 22 ASN B O 1
ATOM 828 N N . HIS B 1 23 ? -0.397 -10.906 -19.797 1 91.75 23 HIS B N 1
ATOM 829 C CA . HIS B 1 23 ? 0.856 -10.266 -19.406 1 91.75 23 HIS B CA 1
ATOM 830 C C . HIS B 1 23 ? 1.111 -10.422 -17.922 1 91.75 23 HIS B C 1
ATOM 832 O O . HIS B 1 23 ? 2.24 -10.242 -17.453 1 91.75 23 HIS B O 1
ATOM 838 N N . ASN B 1 24 ? 0.141 -10.781 -17.219 1 91.94 24 ASN B N 1
ATOM 839 C CA . ASN B 1 24 ? 0.294 -10.914 -15.766 1 91.94 24 ASN B CA 1
ATOM 840 C C . ASN B 1 24 ? 0.619 -12.352 -15.367 1 91.94 24 ASN B C 1
ATOM 842 O O . ASN B 1 24 ? 0.865 -12.633 -14.195 1 91.94 24 ASN B O 1
ATOM 846 N N . ASN B 1 25 ? 0.568 -13.172 -16.344 1 95.19 25 ASN B N 1
ATOM 847 C CA . ASN B 1 25 ? 0.843 -14.578 -16.047 1 95.19 25 ASN B CA 1
ATOM 848 C C . ASN B 1 25 ? 2.252 -14.758 -15.492 1 95.19 25 ASN B C 1
ATOM 850 O O . ASN B 1 25 ? 3.219 -14.242 -16.047 1 95.19 25 ASN B O 1
ATOM 854 N N . GLY B 1 26 ? 2.232 -15.461 -14.352 1 94.81 26 GLY B N 1
ATOM 855 C CA . GLY B 1 26 ? 3.52 -15.789 -13.758 1 94.81 26 GLY B CA 1
ATOM 856 C C . GLY B 1 26 ? 4.031 -14.703 -12.82 1 94.81 26 GLY B C 1
ATOM 857 O O . GLY B 1 26 ? 5.066 -14.883 -12.164 1 94.81 26 GLY B O 1
ATOM 858 N N . ARG B 1 27 ? 3.383 -13.57 -12.773 1 95.56 27 ARG B N 1
ATOM 859 C CA . ARG B 1 27 ? 3.771 -12.531 -11.812 1 95.56 27 ARG B CA 1
ATOM 860 C C . ARG B 1 27 ? 3.773 -13.078 -10.391 1 95.56 27 ARG B C 1
ATOM 862 O O . ARG B 1 27 ? 2.822 -13.742 -9.969 1 95.56 27 ARG B O 1
ATOM 869 N N . LYS B 1 28 ? 4.883 -12.789 -9.711 1 97.81 28 LYS B N 1
ATOM 870 C CA . LYS B 1 28 ? 5.062 -13.32 -8.359 1 97.81 28 LYS B CA 1
ATOM 871 C C . LYS B 1 28 ? 4.938 -12.219 -7.312 1 97.81 28 LYS B C 1
ATOM 873 O O . LYS B 1 28 ? 5.461 -11.117 -7.492 1 97.81 28 LYS B O 1
ATOM 878 N N . PHE B 1 29 ? 4.312 -12.555 -6.293 1 98.38 29 PHE B N 1
ATOM 879 C CA . PHE B 1 29 ? 4.047 -11.656 -5.18 1 98.38 29 PHE B CA 1
ATOM 880 C C . PHE B 1 29 ? 4.5 -12.266 -3.863 1 98.38 29 PHE B C 1
ATOM 882 O O . PHE B 1 29 ? 4.504 -13.492 -3.713 1 98.38 29 PHE B O 1
ATOM 889 N N . HIS B 1 30 ? 4.922 -11.445 -2.939 1 98.75 30 HIS B N 1
ATOM 890 C CA . HIS B 1 30 ? 5.32 -11.844 -1.595 1 98.75 30 HIS B CA 1
ATOM 891 C C . HIS B 1 30 ? 4.504 -11.109 -0.537 1 98.75 30 HIS B C 1
ATOM 893 O O . HIS B 1 30 ? 4.449 -9.875 -0.54 1 98.75 30 HIS B O 1
ATOM 899 N N . ILE B 1 31 ? 3.873 -11.828 0.298 1 98.81 31 ILE B N 1
ATOM 900 C CA . ILE B 1 31 ? 3.211 -11.211 1.439 1 98.81 31 ILE B CA 1
ATOM 901 C C . ILE B 1 31 ? 4.25 -10.828 2.492 1 98.81 31 ILE B C 1
ATOM 903 O O . ILE B 1 31 ? 4.945 -11.695 3.027 1 98.81 31 ILE B O 1
ATOM 907 N N . ARG B 1 32 ? 4.324 -9.516 2.783 1 98.81 32 ARG B N 1
ATOM 908 C CA . ARG B 1 32 ? 5.402 -9.016 3.629 1 98.81 32 ARG B CA 1
ATOM 909 C C . ARG B 1 32 ? 4.891 -8.68 5.027 1 98.81 32 ARG B C 1
ATOM 911 O O . ARG B 1 32 ? 5.668 -8.625 5.98 1 98.81 32 ARG B O 1
ATOM 918 N N . GLY B 1 33 ? 3.592 -8.555 5.227 1 98.69 33 GLY B N 1
ATOM 919 C CA . GLY B 1 33 ? 2.986 -8.211 6.504 1 98.69 33 GLY B CA 1
ATOM 920 C C . GLY B 1 33 ? 1.474 -8.117 6.441 1 98.69 33 GLY B C 1
ATOM 921 O O . GLY B 1 33 ? 0.888 -8.18 5.359 1 98.69 33 GLY B O 1
ATOM 922 N N . ILE B 1 34 ? 0.788 -8.086 7.605 1 98.75 34 ILE B N 1
ATOM 923 C CA . ILE B 1 34 ? -0.641 -7.832 7.758 1 98.75 34 ILE B CA 1
ATOM 924 C C . ILE B 1 34 ? -0.859 -6.578 8.602 1 98.75 34 ILE B C 1
ATOM 926 O O . ILE B 1 34 ? -0.306 -6.457 9.695 1 98.75 34 ILE B O 1
ATOM 930 N N . VAL B 1 35 ? -1.578 -5.68 8.078 1 98.56 35 VAL B N 1
ATOM 931 C CA . VAL B 1 35 ? -1.964 -4.445 8.758 1 98.56 35 VAL B CA 1
ATOM 932 C C . VAL B 1 35 ? -3.463 -4.211 8.586 1 98.56 35 VAL B C 1
ATOM 934 O O . VAL B 1 35 ? -3.973 -4.195 7.465 1 98.56 35 VAL B O 1
ATOM 937 N N . ASP B 1 36 ? -4.227 -4.008 9.656 1 97.94 36 ASP B N 1
ATOM 938 C CA . ASP B 1 36 ? -5.664 -3.76 9.633 1 97.94 36 ASP B CA 1
ATOM 939 C C . ASP B 1 36 ? -6.391 -4.82 8.812 1 97.94 36 ASP B C 1
ATOM 941 O O . ASP B 1 36 ? -7.234 -4.492 7.973 1 97.94 36 ASP B O 1
ATOM 945 N N . ASP B 1 37 ? -5.957 -6.094 8.945 1 97.62 37 ASP B N 1
ATOM 946 C CA . ASP B 1 37 ? -6.559 -7.227 8.242 1 97.62 37 ASP B CA 1
ATOM 947 C C . ASP B 1 37 ? -6.387 -7.094 6.734 1 97.62 37 ASP B C 1
ATOM 949 O O . ASP B 1 37 ? -7.27 -7.477 5.969 1 97.62 37 ASP B O 1
ATOM 953 N N . ARG B 1 38 ? -5.375 -6.477 6.359 1 98.56 38 ARG B N 1
ATOM 954 C CA . ARG B 1 38 ? -4.969 -6.359 4.965 1 98.56 38 ARG B CA 1
ATOM 955 C C . ARG B 1 38 ? -3.543 -6.863 4.766 1 98.56 38 ARG B C 1
ATOM 957 O O . ARG B 1 38 ? -2.705 -6.746 5.664 1 98.56 38 ARG B O 1
ATOM 964 N N . ALA B 1 39 ? -3.33 -7.41 3.641 1 98.88 39 ALA B N 1
ATOM 965 C CA . ALA B 1 39 ? -1.993 -7.898 3.307 1 98.88 39 ALA B CA 1
ATOM 966 C C . ALA B 1 39 ? -1.157 -6.801 2.654 1 98.88 39 ALA B C 1
ATOM 968 O O . ALA B 1 39 ? -1.617 -6.129 1.727 1 98.88 39 ALA B O 1
ATOM 969 N N . VAL B 1 40 ? 0.012 -6.609 3.127 1 98.94 40 VAL B N 1
ATOM 970 C CA . VAL B 1 40 ? 1.026 -5.848 2.406 1 98.94 40 VAL B CA 1
ATOM 971 C C . VAL B 1 40 ? 1.803 -6.777 1.474 1 98.94 40 VAL B C 1
ATOM 973 O O . VAL B 1 40 ? 2.479 -7.703 1.93 1 98.94 40 VAL B O 1
ATOM 976 N N . ILE B 1 41 ? 1.693 -6.496 0.211 1 98.81 41 ILE B N 1
ATOM 977 C CA . ILE B 1 41 ? 2.33 -7.398 -0.743 1 98.81 41 ILE B CA 1
ATOM 978 C C . ILE B 1 41 ? 3.395 -6.641 -1.536 1 98.81 41 ILE B C 1
ATOM 980 O O . ILE B 1 41 ? 3.262 -5.438 -1.772 1 98.81 41 ILE B O 1
ATOM 984 N N . ARG B 1 42 ? 4.48 -7.336 -1.876 1 98.62 42 ARG B N 1
ATOM 985 C CA . ARG B 1 42 ? 5.539 -6.777 -2.713 1 98.62 42 ARG B CA 1
ATOM 986 C C . ARG B 1 42 ? 5.688 -7.566 -4.008 1 98.62 42 ARG B C 1
ATOM 988 O O . ARG B 1 42 ? 5.562 -8.797 -4.012 1 98.62 42 ARG B O 1
ATOM 995 N N . GLU B 1 43 ? 5.906 -6.918 -5.031 1 98.06 43 GLU B N 1
ATOM 996 C CA . GLU B 1 43 ? 6.223 -7.504 -6.332 1 98.06 43 GLU B CA 1
ATOM 997 C C . GLU B 1 43 ? 7.348 -6.738 -7.02 1 98.06 43 GLU B C 1
ATOM 999 O O . GLU B 1 43 ? 7.57 -5.559 -6.738 1 98.06 43 GLU B O 1
ATOM 1004 N N . TRP B 1 44 ? 8.07 -7.441 -7.844 1 97.56 44 TRP B N 1
ATOM 1005 C CA . TRP B 1 44 ? 9.125 -6.801 -8.617 1 97.56 44 TRP B CA 1
ATOM 1006 C C . TRP B 1 44 ? 8.578 -6.211 -9.914 1 97.56 44 TRP B C 1
ATOM 1008 O O . TRP B 1 44 ? 7.984 -6.926 -10.727 1 97.56 44 TRP B O 1
ATOM 1018 N N . TRP B 1 45 ? 8.742 -4.883 -10.031 1 96.19 45 TRP B N 1
ATOM 1019 C CA . TRP B 1 45 ? 8.43 -4.227 -11.297 1 96.19 45 TRP B CA 1
ATOM 1020 C C . TRP B 1 45 ? 9.664 -4.16 -12.188 1 96.19 45 TRP B C 1
ATOM 1022 O O . TRP B 1 45 ? 10.492 -3.256 -12.055 1 96.19 45 TRP B O 1
ATOM 1032 N N . ARG B 1 46 ? 9.641 -5.043 -13.141 1 92.81 46 ARG B N 1
ATOM 1033 C CA . ARG B 1 46 ? 10.805 -5.203 -14 1 92.81 46 ARG B CA 1
ATOM 1034 C C . ARG B 1 46 ? 11.094 -3.918 -14.773 1 92.81 46 ARG B C 1
ATOM 1036 O O . ARG B 1 46 ? 12.242 -3.461 -14.82 1 92.81 46 ARG B O 1
ATOM 1043 N N . HIS B 1 47 ? 10.117 -3.355 -15.344 1 93.44 47 HIS B N 1
ATOM 1044 C CA . HIS B 1 47 ? 10.281 -2.184 -16.188 1 93.44 47 HIS B CA 1
ATOM 1045 C C . HIS B 1 47 ? 10.781 -0.987 -15.391 1 93.44 47 HIS B C 1
ATOM 1047 O O . HIS B 1 47 ? 11.453 -0.105 -15.938 1 93.44 47 HIS B O 1
ATOM 1053 N N . LYS B 1 48 ? 10.531 -0.944 -14.109 1 95.38 48 LYS B N 1
ATOM 1054 C CA . LYS B 1 48 ? 10.945 0.164 -13.258 1 95.38 48 LYS B CA 1
ATOM 1055 C C . LYS B 1 48 ? 12.148 -0.225 -12.398 1 95.38 48 LYS B C 1
ATOM 1057 O O . LYS B 1 48 ? 12.711 0.614 -11.695 1 95.38 48 LYS B O 1
ATOM 1062 N N . ARG B 1 49 ? 12.477 -1.534 -12.492 1 96 49 ARG B N 1
ATOM 1063 C CA . ARG B 1 49 ? 13.617 -2.096 -11.773 1 96 49 ARG B CA 1
ATOM 1064 C C . ARG B 1 49 ? 13.562 -1.74 -10.289 1 96 49 ARG B C 1
ATOM 1066 O O . ARG B 1 49 ? 14.547 -1.253 -9.727 1 96 49 ARG B O 1
ATOM 1073 N N . ARG B 1 50 ? 12.398 -1.913 -9.719 1 96.12 50 ARG B N 1
ATOM 1074 C CA . ARG B 1 50 ? 12.219 -1.646 -8.289 1 96.12 50 ARG B CA 1
ATOM 1075 C C . ARG B 1 50 ? 11.102 -2.514 -7.711 1 96.12 50 ARG B C 1
ATOM 1077 O O . ARG B 1 50 ? 10.242 -2.996 -8.445 1 96.12 50 ARG B O 1
ATOM 1084 N N . TRP B 1 51 ? 11.102 -2.641 -6.426 1 97 51 TRP B N 1
ATOM 1085 C CA . TRP B 1 51 ? 10.016 -3.291 -5.699 1 97 51 TRP B CA 1
ATOM 1086 C C . TRP B 1 51 ? 8.82 -2.361 -5.566 1 97 51 TRP B C 1
ATOM 1088 O O . TRP B 1 51 ? 8.977 -1.165 -5.309 1 97 51 TRP B O 1
ATOM 1098 N N . ASN B 1 52 ? 7.707 -2.953 -5.844 1 97.88 52 ASN B N 1
ATOM 1099 C CA . ASN B 1 52 ? 6.441 -2.273 -5.602 1 97.88 52 ASN B CA 1
ATOM 1100 C C . ASN B 1 52 ? 5.668 -2.918 -4.453 1 97.88 52 ASN B C 1
ATOM 1102 O O . ASN B 1 52 ? 5.605 -4.145 -4.355 1 97.88 52 ASN B O 1
ATOM 1106 N N . TYR B 1 53 ? 5.121 -2.029 -3.637 1 98.69 53 TYR B N 1
ATOM 1107 C CA . TYR B 1 53 ? 4.312 -2.484 -2.51 1 98.69 53 TYR B CA 1
ATOM 1108 C C . TYR B 1 53 ? 2.863 -2.037 -2.662 1 98.69 53 TYR B C 1
ATOM 1110 O O . TYR B 1 53 ? 2.596 -0.905 -3.072 1 98.69 53 TYR B O 1
ATOM 1118 N N . THR B 1 54 ? 1.938 -2.867 -2.314 1 98.56 54 THR B N 1
ATOM 1119 C CA . THR B 1 54 ? 0.517 -2.541 -2.24 1 98.56 54 THR B CA 1
ATOM 1120 C C . THR B 1 54 ? -0.109 -3.133 -0.981 1 98.56 54 THR B C 1
ATOM 1122 O O . THR B 1 54 ? 0.514 -3.943 -0.293 1 98.56 54 THR B O 1
ATOM 1125 N N . VAL B 1 55 ? -1.205 -2.646 -0.648 1 98.88 55 VAL B N 1
ATOM 1126 C CA . VAL B 1 55 ? -2 -3.154 0.465 1 98.88 55 VAL B CA 1
ATOM 1127 C C . VAL B 1 55 ? -3.33 -3.697 -0.055 1 98.88 55 VAL B C 1
ATOM 1129 O O . VAL B 1 55 ? -4.098 -2.971 -0.688 1 98.88 55 VAL B O 1
ATOM 1132 N N . GLU B 1 56 ? -3.566 -4.945 0.22 1 98.62 56 GLU B N 1
ATOM 1133 C CA . GLU B 1 56 ? -4.734 -5.586 -0.374 1 98.62 56 GLU B CA 1
ATOM 1134 C C . GLU B 1 56 ? -5.609 -6.238 0.693 1 98.62 56 GLU B C 1
ATOM 1136 O O . GLU B 1 56 ? -5.098 -6.789 1.67 1 98.62 56 GLU B O 1
ATOM 1141 N N . ASP B 1 57 ? -6.887 -6.156 0.428 1 98.06 57 ASP B N 1
ATOM 1142 C CA . ASP B 1 57 ? -7.832 -6.734 1.378 1 98.06 57 ASP B CA 1
ATOM 1143 C C . ASP B 1 57 ? -8.414 -8.039 0.844 1 98.06 57 ASP B C 1
ATOM 1145 O O . ASP B 1 57 ? -7.957 -8.562 -0.172 1 98.06 57 ASP B O 1
ATOM 1149 N N . TRP B 1 58 ? -9.43 -8.508 1.573 1 97.75 58 TRP B N 1
ATOM 1150 C CA . TRP B 1 58 ? -10.008 -9.805 1.259 1 97.75 58 TRP B CA 1
ATOM 1151 C C . TRP B 1 58 ? -10.703 -9.781 -0.101 1 97.75 58 TRP B C 1
ATOM 1153 O O . TRP B 1 58 ? -10.766 -10.797 -0.792 1 97.75 58 TRP B O 1
ATOM 1163 N N . ILE B 1 59 ? -11.242 -8.648 -0.513 1 97.88 59 ILE B N 1
ATOM 1164 C CA . ILE B 1 59 ? -11.93 -8.539 -1.798 1 97.88 59 ILE B CA 1
ATOM 1165 C C . ILE B 1 59 ? -10.945 -8.836 -2.93 1 97.88 59 ILE B C 1
ATOM 1167 O O . ILE B 1 59 ? -11.281 -9.562 -3.871 1 97.88 59 ILE B O 1
ATOM 1171 N N . TYR B 1 60 ? -9.797 -8.281 -2.779 1 97.94 60 TYR B N 1
ATOM 1172 C CA . TYR B 1 60 ? -8.742 -8.516 -3.758 1 97.94 60 TYR B CA 1
ATOM 1173 C C . TYR B 1 60 ? -8.453 -10 -3.902 1 97.94 60 TYR B C 1
ATOM 1175 O O . TYR B 1 60 ? -8.461 -10.539 -5.016 1 97.94 60 TYR B O 1
ATOM 1183 N N . PHE B 1 61 ? -8.211 -10.734 -2.848 1 98.38 61 PHE B N 1
ATOM 1184 C CA . PHE B 1 61 ? -7.816 -12.141 -2.891 1 98.38 61 PHE B CA 1
ATOM 1185 C C . PHE B 1 61 ? -8.977 -13.008 -3.35 1 98.38 61 PHE B C 1
ATOM 1187 O O . PHE B 1 61 ? -8.773 -14.016 -4.035 1 98.38 61 PHE B O 1
ATOM 1194 N N . ASN B 1 62 ? -10.18 -12.57 -2.992 1 97.25 62 ASN B N 1
ATOM 1195 C CA . ASN B 1 62 ? -11.344 -13.297 -3.484 1 97.25 62 ASN B CA 1
ATOM 1196 C C . ASN B 1 62 ? -11.5 -13.141 -4.996 1 97.25 62 ASN B C 1
ATOM 1198 O O . ASN B 1 62 ? -11.812 -14.109 -5.691 1 97.25 62 ASN B O 1
ATOM 1202 N N . ALA B 1 63 ? -11.305 -11.953 -5.484 1 97.12 63 ALA B N 1
ATOM 1203 C CA . ALA B 1 63 ? -11.461 -11.664 -6.906 1 97.12 63 ALA B CA 1
ATOM 1204 C C . ALA B 1 63 ? -10.445 -12.445 -7.738 1 97.12 63 ALA B C 1
ATOM 1206 O O . ALA B 1 63 ? -10.758 -12.891 -8.844 1 97.12 63 ALA B O 1
ATOM 1207 N N . PHE B 1 64 ? -9.344 -12.727 -7.219 1 97.12 64 PHE B N 1
ATOM 1208 C CA . PHE B 1 64 ? -8.273 -13.328 -8.008 1 97.12 64 PHE B CA 1
ATOM 1209 C C . PHE B 1 64 ? -8.078 -14.789 -7.629 1 97.12 64 PHE B C 1
ATOM 1211 O O . PHE B 1 64 ? -7.191 -15.461 -8.164 1 97.12 64 PHE B O 1
ATOM 1218 N N . ALA B 1 65 ? -8.93 -15.242 -6.742 1 97.06 65 ALA B N 1
ATOM 1219 C CA . ALA B 1 65 ? -8.773 -16.562 -6.145 1 97.06 65 ALA B CA 1
ATOM 1220 C C . ALA B 1 65 ? -8.594 -17.625 -7.223 1 97.06 65 ALA B C 1
ATOM 1222 O O . ALA B 1 65 ? -7.672 -18.453 -7.148 1 97.06 65 ALA B O 1
ATOM 1223 N N . PRO B 1 66 ? -9.297 -17.609 -8.352 1 96.81 66 PRO B N 1
ATOM 1224 C CA . PRO B 1 66 ? -9.172 -18.672 -9.359 1 96.81 66 PRO B CA 1
ATOM 1225 C C . PRO B 1 66 ? -7.816 -18.656 -10.062 1 96.81 66 PRO B C 1
ATOM 1227 O O . PRO B 1 66 ? -7.449 -19.625 -10.719 1 96.81 66 PRO B O 1
ATOM 1230 N N . HIS B 1 67 ? -7.098 -17.547 -9.883 1 97.69 67 HIS B N 1
ATOM 1231 C CA . HIS B 1 67 ? -5.871 -17.359 -10.648 1 97.69 67 HIS B CA 1
ATOM 1232 C C . HIS B 1 67 ? -4.648 -17.344 -9.742 1 97.69 67 HIS B C 1
ATOM 1234 O O . HIS B 1 67 ? -3.537 -17.062 -10.195 1 97.69 67 HIS B O 1
ATOM 1240 N N . ILE B 1 68 ? -4.812 -17.578 -8.516 1 97.81 68 ILE B N 1
ATOM 1241 C CA . ILE B 1 68 ? -3.709 -17.5 -7.562 1 97.81 68 ILE B CA 1
ATOM 1242 C C . ILE B 1 68 ? -3.201 -18.906 -7.246 1 97.81 68 ILE B C 1
ATOM 1244 O O . ILE B 1 68 ? -3.992 -19.812 -6.961 1 97.81 68 ILE B O 1
ATOM 1248 N N . LYS B 1 69 ? -1.924 -19.078 -7.301 1 98.12 69 LYS B N 1
ATOM 1249 C CA . LYS B 1 69 ? -1.236 -20.266 -6.828 1 98.12 69 LYS B CA 1
ATOM 1250 C C . LYS B 1 69 ? -0.178 -19.922 -5.785 1 98.12 69 LYS B C 1
ATOM 1252 O O . LYS B 1 69 ? 0.769 -19.188 -6.078 1 98.12 69 LYS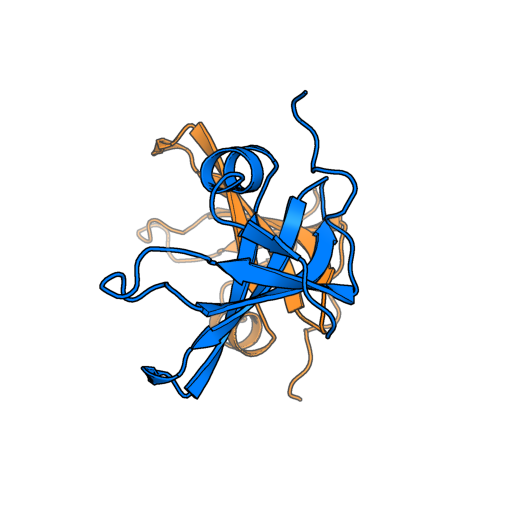 B O 1
ATOM 1257 N N . VAL B 1 70 ? -0.327 -20.453 -4.613 1 97.94 70 VAL B N 1
ATOM 1258 C CA . VAL B 1 70 ? 0.672 -20.281 -3.564 1 97.94 70 VAL B CA 1
ATOM 1259 C C . VAL B 1 70 ? 1.936 -21.062 -3.914 1 97.94 70 VAL B C 1
ATOM 1261 O O . VAL B 1 70 ? 1.858 -22.203 -4.379 1 97.94 70 VAL B O 1
ATOM 1264 N N . VAL B 1 71 ? 3.08 -20.438 -3.721 1 97.44 71 VAL B N 1
ATOM 1265 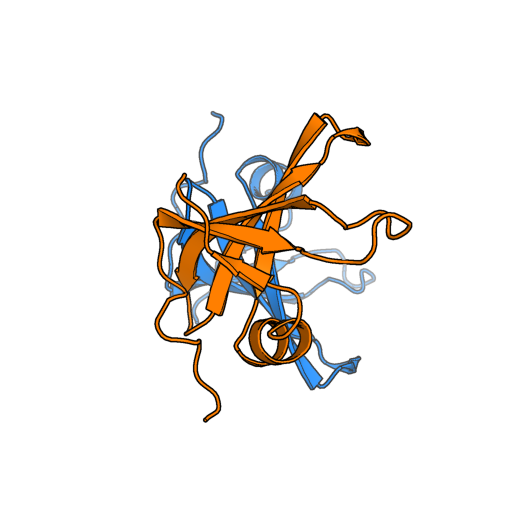C CA . VAL B 1 71 ? 4.336 -21.062 -4.113 1 97.44 71 VAL B CA 1
ATOM 1266 C C . VAL B 1 71 ? 5.359 -20.922 -2.986 1 97.44 71 VAL B C 1
ATOM 1268 O O . VAL B 1 71 ? 5.152 -20.156 -2.045 1 97.44 71 VAL B O 1
ATOM 1271 N N . ARG B 1 72 ? 6.379 -21.75 -3.057 1 88.75 72 ARG B N 1
ATOM 1272 C CA . ARG B 1 72 ? 7.508 -21.609 -2.139 1 88.75 72 ARG B CA 1
ATOM 1273 C C . ARG B 1 72 ? 8.32 -20.359 -2.445 1 88.75 72 ARG B C 1
ATOM 1275 O O . ARG B 1 72 ? 8.414 -19.953 -3.602 1 88.75 72 ARG B O 1
ATOM 1282 N N . ARG B 1 73 ? 8.867 -19.656 -1.359 1 77.5 73 ARG B N 1
ATOM 1283 C CA . ARG B 1 73 ? 9.633 -18.422 -1.515 1 77.5 73 ARG B CA 1
ATOM 1284 C C . ARG B 1 73 ? 10.945 -18.672 -2.236 1 77.5 73 ARG B C 1
ATOM 1286 O O . ARG B 1 73 ? 11.523 -19.766 -2.125 1 77.5 73 ARG B O 1
#

Foldseek 3Di:
DQAADPQQAAQWKKAFPDPPVDPRHGWMKGFHHADPRWTWIWGADPVVRDIDIDTGGRVVCVVRVVGMDIDHD/DQAADPQQAAQWKKAFPDPPPDPRHGWMKGFHHADPRWTWIWGADPVVRDIDIDTGGRVVCVVRVVGMDIDHD

Sequence (146 aa):
MRTLPEWVKPGTAFIYQFGPDNHNNGRKFHIRGIVDDRAVIREWWRHKRRWNYTVEDWIYFNAFAPHIKVVRRMRTLPEWVKPGTAFIYQFGPDNHNNGRKFHIRGIVDDRAVIREWWRHKRRWNYTVEDWIYFNAFAPHIKVVRR

Secondary structure (DSSP, 8-state):
--S--TT--TT-EEEE---TT-TTTT-EEEEEEEETTEEEEEEEEGGGTEEEEEEE-HHHHHHTGGGEEEE--/--S--TT--TT-EEEE---TT-TTTT-EEEEEEEETTEEEEEEEEGGGTEEEEEEE-HHHHHHTGGGEEEE--

Radius of gyration: 16.99 Å; Cα contacts (8 Å, |Δi|>4): 292; chains: 2; bounding box: 36×49×41 Å

Nearest PDB structures (foldseek):
  6a7k-assembly3_B  TM=6.520E-01  e=7.103E-02  Thermosynechococcus vestitus BP-1
  7oh3-assembly1_T  TM=5.954E-01  e=1.488E-01  Saccharomyces cerevisiae S288C
  7uqb-assembly1_T  TM=5.508E-01  e=3.696E-01  Saccharomyces cerevisiae BY4741
  2jng-assembly1_A  TM=4.957E-01  e=2.093E-01  Homo sapiens
  1ib8-assembly1_A  TM=5.137E-01  e=4.141E-01  Streptococcus pneumoniae